Protein AF-A0A5N5W442-F1 (afdb_monomer_lite)

Organism: Streptomyces mobaraensis (NCBI:txid35621)

InterPro domains:
  IPR057362 WDGH domain [PF25311] (56-112)

Sequence (135 aa):
MSDRIRLDDLNDDALDKLYARLEVAEAERDTVYRERAHLVAHLAALHPAHIGYTDPNAPDWAVVILETPAGQLSWHIAERDMGLFEHVEPTNRICRTWDGHTTDEKYARLRALTASSHLESDHRCENEGADSVSR

Secondary structure (DSSP, 8-state):
------GGG--HHHHHHHHHHHHHHHHHHHHHHHHHHHHHHHHHHHS-EEEE---TT-TTSEEEEEEETTEEEEEEE-GGGGGGGTTSEEP-TTSPP-----HHHHHHHHHHHHHHHHHHHHHHHHHTTSSSS--

Structure (mmCIF, N/CA/C/O backbone):
data_AF-A0A5N5W442-F1
#
_entry.id   AF-A0A5N5W442-F1
#
loop_
_atom_site.group_PDB
_atom_site.id
_atom_site.type_symbol
_atom_site.label_atom_id
_atom_site.label_alt_id
_atom_site.label_comp_id
_atom_site.label_asym_id
_atom_site.label_entity_id
_atom_site.label_seq_id
_atom_site.pdbx_PDB_ins_code
_atom_site.Cartn_x
_atom_site.Cartn_y
_atom_site.Cartn_z
_atom_site.occupancy
_atom_site.B_iso_or_equiv
_atom_site.auth_seq_id
_atom_site.auth_comp_id
_atom_site.auth_asym_id
_atom_site.auth_atom_id
_atom_site.pdbx_PDB_model_num
ATOM 1 N N . MET A 1 1 ? 26.137 -13.501 -9.930 1.00 40.22 1 MET A N 1
ATOM 2 C CA . MET A 1 1 ? 27.067 -12.359 -10.062 1.00 40.22 1 MET A CA 1
ATOM 3 C C . MET A 1 1 ? 26.540 -11.494 -11.188 1.00 40.22 1 MET A C 1
ATOM 5 O O . MET A 1 1 ? 26.382 -12.017 -12.280 1.00 40.22 1 MET A O 1
ATOM 9 N N . SER A 1 2 ? 26.152 -10.249 -10.904 1.00 59.88 2 SER A N 1
ATOM 10 C CA . SER A 1 2 ? 25.679 -9.331 -11.947 1.00 59.88 2 SER A CA 1
ATOM 11 C C . SER A 1 2 ? 26.883 -8.871 -12.761 1.00 59.88 2 SER A C 1
ATOM 13 O O . SER A 1 2 ? 27.835 -8.346 -12.181 1.00 59.88 2 SER A O 1
ATOM 15 N N . ASP A 1 3 ? 26.865 -9.128 -14.065 1.00 71.88 3 ASP A N 1
ATOM 16 C CA . ASP A 1 3 ? 27.954 -8.760 -14.964 1.00 71.88 3 ASP A CA 1
ATOM 17 C C . ASP A 1 3 ? 27.940 -7.236 -15.137 1.00 71.88 3 ASP A C 1
ATOM 19 O O . ASP A 1 3 ? 27.012 -6.663 -15.713 1.00 71.88 3 ASP A O 1
ATOM 23 N N . ARG A 1 4 ? 28.906 -6.550 -14.518 1.00 78.44 4 ARG A N 1
ATOM 24 C CA . ARG A 1 4 ? 28.994 -5.086 -14.565 1.00 78.44 4 ARG A CA 1
ATOM 25 C C . ARG A 1 4 ? 29.557 -4.669 -15.916 1.00 78.44 4 ARG A C 1
ATOM 27 O O . ARG A 1 4 ? 30.741 -4.863 -16.171 1.00 78.44 4 ARG A O 1
ATOM 34 N N . ILE A 1 5 ? 28.730 -4.018 -16.725 1.00 77.00 5 ILE A N 1
ATOM 35 C CA . ILE A 1 5 ? 29.174 -3.331 -17.941 1.00 77.00 5 ILE A CA 1
ATOM 36 C C . ILE A 1 5 ? 29.997 -2.100 -17.527 1.00 77.00 5 ILE A C 1
ATOM 38 O O . ILE A 1 5 ? 29.604 -1.361 -16.616 1.00 77.00 5 ILE A O 1
ATOM 42 N N . ARG A 1 6 ? 31.167 -1.894 -18.147 1.00 81.69 6 ARG A N 1
ATOM 43 C CA . ARG A 1 6 ? 31.911 -0.635 -18.003 1.00 81.69 6 ARG A CA 1
ATOM 44 C C . ARG A 1 6 ? 31.252 0.438 -18.858 1.00 81.69 6 ARG A C 1
ATOM 46 O O . ARG A 1 6 ? 30.761 0.147 -19.939 1.00 81.69 6 ARG A O 1
ATOM 53 N N . LEU A 1 7 ? 31.284 1.682 -18.382 1.00 73.00 7 LEU A N 1
ATOM 54 C CA . LEU A 1 7 ? 30.685 2.819 -19.085 1.00 73.00 7 LEU A CA 1
ATOM 55 C C . LEU A 1 7 ? 31.246 2.987 -20.509 1.00 73.00 7 LEU A C 1
ATOM 57 O O . LEU A 1 7 ? 30.509 3.360 -21.409 1.00 73.00 7 LEU A O 1
ATOM 61 N N . ASP A 1 8 ? 32.517 2.642 -20.714 1.00 79.69 8 ASP A N 1
ATOM 62 C CA . ASP A 1 8 ? 33.189 2.736 -22.015 1.00 79.69 8 ASP A CA 1
ATOM 63 C C . ASP A 1 8 ? 32.720 1.666 -23.026 1.00 79.69 8 ASP A C 1
ATOM 65 O O . ASP A 1 8 ? 32.918 1.832 -24.226 1.00 79.69 8 ASP A O 1
ATOM 69 N N . ASP A 1 9 ? 32.067 0.594 -22.557 1.00 77.38 9 ASP A N 1
ATOM 70 C CA . ASP A 1 9 ? 31.547 -0.514 -23.376 1.00 77.38 9 ASP A CA 1
ATOM 71 C C . ASP A 1 9 ? 30.025 -0.398 -23.629 1.00 77.38 9 ASP A C 1
ATOM 73 O O . ASP A 1 9 ? 29.410 -1.289 -24.223 1.00 77.38 9 ASP A O 1
ATOM 77 N N . LEU A 1 10 ? 29.396 0.688 -23.162 1.00 83.31 10 LEU A N 1
ATOM 78 C CA . LEU A 1 10 ? 27.971 0.977 -23.343 1.00 83.31 10 LEU A CA 1
ATOM 79 C C . LEU A 1 10 ? 27.729 1.482 -24.774 1.00 83.31 10 LEU A C 1
ATOM 81 O O . LEU A 1 10 ? 27.813 2.672 -25.063 1.00 83.31 10 LEU A O 1
ATOM 85 N N . ASN A 1 11 ? 27.463 0.547 -25.681 1.00 87.56 11 ASN A N 1
ATOM 86 C CA . ASN A 1 11 ? 26.985 0.835 -27.032 1.00 87.56 11 ASN A CA 1
ATOM 87 C C . ASN A 1 11 ? 25.451 0.751 -27.109 1.00 87.56 11 ASN A C 1
ATOM 89 O O . ASN A 1 11 ? 24.800 0.339 -26.148 1.00 87.56 11 ASN A O 1
ATOM 93 N N . ASP A 1 12 ? 24.888 1.112 -28.262 1.00 88.75 12 ASP A N 1
ATOM 94 C CA . ASP A 1 12 ? 23.436 1.151 -28.476 1.00 88.75 12 ASP A CA 1
ATOM 95 C C . ASP A 1 12 ? 22.760 -0.206 -28.196 1.00 88.75 12 ASP A C 1
ATOM 97 O O . ASP A 1 12 ? 21.767 -0.259 -27.480 1.00 88.75 12 ASP A O 1
ATOM 101 N N . ASP A 1 13 ? 23.346 -1.325 -28.639 1.00 90.81 13 ASP A N 1
ATOM 102 C CA . ASP A 1 13 ? 22.809 -2.674 -28.378 1.00 90.81 13 ASP A CA 1
ATOM 103 C C . ASP A 1 13 ? 22.850 -3.045 -26.882 1.00 90.81 13 ASP A C 1
ATOM 105 O O . ASP A 1 13 ? 21.926 -3.668 -26.350 1.00 90.81 13 ASP A O 1
ATOM 109 N N . ALA A 1 14 ? 23.906 -2.651 -26.167 1.00 88.62 14 ALA A N 1
ATOM 110 C CA . ALA A 1 14 ? 23.999 -2.837 -24.723 1.00 88.62 14 ALA A CA 1
ATOM 111 C C . ALA A 1 14 ? 22.978 -1.964 -23.978 1.00 88.62 14 ALA A C 1
ATOM 113 O O . ALA A 1 14 ? 22.384 -2.422 -22.998 1.00 88.62 14 ALA A O 1
ATOM 114 N N . LEU A 1 15 ? 22.755 -0.736 -24.448 1.00 89.56 15 LEU A N 1
ATOM 115 C CA . LEU A 1 15 ? 21.776 0.190 -23.891 1.00 89.56 15 LEU A CA 1
ATOM 116 C C . LEU A 1 15 ? 20.344 -0.327 -24.093 1.00 89.56 15 LEU A C 1
ATOM 118 O O . LEU A 1 15 ? 19.589 -0.392 -23.123 1.00 89.56 15 LEU A O 1
ATOM 122 N N . ASP A 1 16 ? 20.009 -0.799 -25.293 1.00 92.50 16 ASP A N 1
ATOM 123 C CA . ASP A 1 16 ? 18.711 -1.410 -25.607 1.00 92.50 16 ASP A CA 1
ATOM 124 C C . AS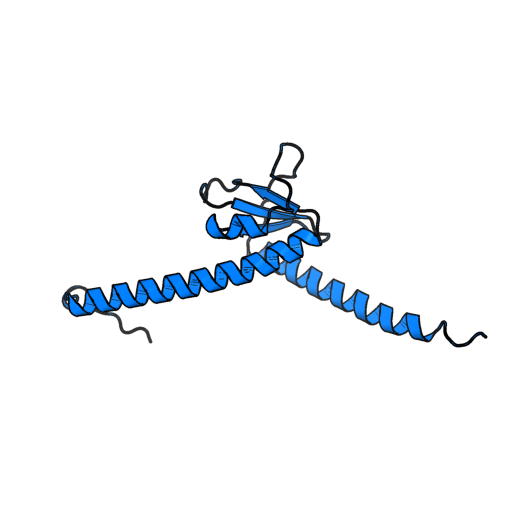P A 1 16 ? 18.432 -2.626 -24.716 1.00 92.50 16 ASP A C 1
ATOM 126 O O . ASP A 1 16 ? 17.346 -2.772 -24.149 1.00 92.50 16 ASP A O 1
ATOM 130 N N . LYS A 1 17 ? 19.438 -3.485 -24.509 1.00 90.62 17 LYS A N 1
ATOM 131 C CA . LYS A 1 17 ? 19.322 -4.636 -23.598 1.00 90.62 17 LYS A CA 1
ATOM 132 C C . LYS A 1 17 ? 19.103 -4.215 -22.149 1.00 90.62 17 LYS A C 1
ATOM 134 O O . LYS A 1 17 ? 18.386 -4.907 -21.425 1.00 90.62 17 LYS A O 1
ATOM 139 N N . LEU A 1 18 ? 19.728 -3.129 -21.696 1.00 92.06 18 LEU A N 1
ATOM 140 C CA . LEU A 1 18 ? 19.519 -2.609 -20.343 1.00 92.06 18 LEU A CA 1
ATOM 141 C C . LEU A 1 18 ? 18.119 -2.018 -20.185 1.00 92.06 18 LEU A C 1
ATOM 143 O O . LEU A 1 18 ? 17.473 -2.315 -19.180 1.00 92.06 18 LEU A O 1
ATOM 147 N N . TYR A 1 19 ? 17.633 -1.264 -21.172 1.00 93.19 19 TYR A N 1
ATOM 148 C CA . TYR A 1 19 ? 16.267 -0.742 -21.172 1.00 93.19 19 TYR A CA 1
ATOM 149 C C . TYR A 1 19 ? 15.234 -1.866 -21.162 1.00 93.19 19 TYR A C 1
ATOM 151 O O . TYR A 1 19 ? 14.389 -1.891 -20.273 1.00 93.19 19 TYR A O 1
ATOM 159 N N . ALA A 1 20 ? 15.367 -2.862 -22.039 1.00 94.25 20 ALA A N 1
ATOM 160 C CA . ALA A 1 20 ? 14.461 -4.009 -22.053 1.00 94.25 20 ALA A CA 1
ATOM 161 C C . ALA A 1 20 ? 14.457 -4.763 -20.708 1.00 94.25 20 ALA A C 1
ATOM 163 O O . ALA A 1 20 ? 13.412 -5.180 -20.213 1.00 94.25 20 ALA A O 1
ATOM 164 N N . ARG A 1 21 ? 15.625 -4.922 -20.070 1.00 95.06 21 ARG A N 1
ATOM 165 C CA . ARG A 1 21 ? 15.716 -5.541 -18.736 1.00 95.06 21 ARG A CA 1
ATOM 166 C C . ARG A 1 21 ? 15.083 -4.685 -17.643 1.00 95.06 21 ARG A C 1
ATOM 168 O O . ARG A 1 21 ? 14.526 -5.252 -16.707 1.00 95.06 21 ARG A O 1
ATOM 175 N N . LEU A 1 22 ? 15.198 -3.363 -17.737 1.00 95.50 22 LEU A N 1
ATOM 176 C CA . LEU A 1 22 ? 14.561 -2.438 -16.807 1.00 95.50 22 LEU A CA 1
ATOM 177 C C . LEU A 1 22 ? 13.039 -2.517 -16.934 1.00 95.50 22 LEU A C 1
ATOM 179 O O . LEU A 1 22 ? 12.379 -2.709 -15.921 1.00 95.50 22 LEU A O 1
ATOM 183 N N . GLU A 1 23 ? 12.505 -2.474 -18.155 1.00 96.06 23 GLU A N 1
ATOM 184 C CA . GLU A 1 23 ? 11.066 -2.597 -18.417 1.00 96.06 23 GLU A CA 1
ATOM 185 C C . GLU A 1 23 ? 10.496 -3.906 -17.854 1.00 96.06 23 GLU A C 1
ATOM 187 O O . GLU A 1 23 ? 9.474 -3.902 -17.167 1.00 96.06 23 GLU A O 1
ATOM 192 N N . VAL A 1 24 ? 11.189 -5.029 -18.080 1.00 96.19 24 VAL A N 1
ATOM 193 C CA . VAL A 1 24 ? 10.796 -6.328 -17.512 1.00 96.19 24 VAL A CA 1
ATOM 194 C C . VAL A 1 24 ? 10.823 -6.289 -15.983 1.00 96.19 24 VAL A C 1
ATOM 196 O O . VAL A 1 24 ? 9.853 -6.696 -15.347 1.00 96.19 24 VAL A O 1
ATOM 199 N N . ALA A 1 25 ? 11.894 -5.765 -15.381 1.00 95.19 25 ALA A N 1
ATOM 200 C CA . ALA A 1 25 ? 12.013 -5.687 -13.926 1.00 95.19 25 ALA A CA 1
ATOM 201 C C . ALA A 1 25 ? 10.949 -4.768 -13.297 1.00 95.19 25 ALA A C 1
ATOM 203 O O . ALA A 1 25 ? 10.428 -5.068 -12.221 1.00 95.19 25 ALA A O 1
ATOM 204 N N . GLU A 1 26 ? 10.600 -3.662 -13.955 1.00 95.25 26 GLU A N 1
ATOM 205 C CA . GLU A 1 26 ? 9.531 -2.761 -13.522 1.00 95.25 26 GLU A CA 1
ATOM 206 C C . GLU A 1 26 ? 8.160 -3.431 -13.613 1.00 95.25 26 GLU A C 1
ATOM 208 O O . GLU A 1 26 ? 7.383 -3.337 -12.661 1.00 95.25 26 GLU A O 1
ATOM 213 N N . ALA A 1 27 ? 7.885 -4.168 -14.692 1.00 94.50 27 ALA A N 1
ATOM 214 C CA . ALA A 1 27 ? 6.641 -4.918 -14.857 1.00 94.50 27 ALA A CA 1
ATOM 215 C C . ALA A 1 27 ? 6.492 -6.051 -13.822 1.00 94.50 27 ALA A C 1
ATOM 217 O O . ALA A 1 27 ? 5.418 -6.231 -13.237 1.00 94.50 27 ALA A O 1
ATOM 218 N N . GLU A 1 28 ? 7.569 -6.794 -13.549 1.00 96.44 28 GLU A N 1
ATOM 219 C CA . GLU A 1 28 ? 7.600 -7.823 -12.501 1.00 96.44 28 GLU A CA 1
ATOM 220 C C . GLU A 1 28 ? 7.353 -7.206 -11.121 1.00 96.44 28 GLU A C 1
ATOM 222 O O . GLU A 1 28 ? 6.496 -7.671 -10.363 1.00 96.44 28 GLU A O 1
ATOM 227 N N . ARG A 1 29 ? 8.049 -6.106 -10.811 1.00 96.06 29 ARG A N 1
ATOM 228 C CA . ARG A 1 29 ? 7.859 -5.358 -9.566 1.00 96.06 29 ARG A CA 1
ATOM 229 C C . ARG A 1 29 ? 6.409 -4.893 -9.435 1.00 96.06 29 ARG A C 1
ATOM 231 O O . ARG A 1 29 ? 5.799 -5.089 -8.386 1.00 96.06 29 ARG A O 1
ATOM 238 N N . ASP A 1 30 ? 5.845 -4.299 -10.480 1.00 95.50 30 ASP A N 1
ATOM 239 C CA . ASP A 1 30 ? 4.481 -3.774 -10.472 1.00 95.50 30 ASP A CA 1
ATOM 240 C C . ASP A 1 30 ? 3.429 -4.868 -10.270 1.00 95.50 30 ASP A C 1
ATOM 242 O O . ASP A 1 30 ? 2.463 -4.650 -9.532 1.00 95.50 30 ASP A O 1
ATOM 246 N N . THR A 1 31 ? 3.669 -6.057 -10.827 1.00 96.81 31 THR A N 1
ATOM 247 C CA . THR A 1 31 ? 2.853 -7.254 -10.583 1.00 96.81 31 THR A CA 1
ATOM 248 C C . THR A 1 31 ? 2.874 -7.642 -9.102 1.00 96.81 31 THR A C 1
ATOM 250 O O . THR A 1 31 ? 1.814 -7.803 -8.498 1.00 96.81 31 THR A O 1
ATOM 253 N N . VAL A 1 32 ? 4.055 -7.684 -8.474 1.00 97.50 32 VAL A N 1
ATOM 254 C CA . VAL A 1 32 ? 4.194 -7.990 -7.037 1.00 97.50 32 VAL A CA 1
ATOM 255 C C . VAL A 1 32 ? 3.506 -6.936 -6.159 1.00 97.50 32 VAL A C 1
ATOM 257 O O . VAL A 1 32 ? 2.837 -7.278 -5.179 1.00 97.50 32 VAL A O 1
ATOM 260 N N . TYR A 1 33 ? 3.629 -5.646 -6.496 1.00 96.88 33 TYR A N 1
ATOM 261 C CA . TYR A 1 33 ? 2.923 -4.579 -5.773 1.00 96.88 33 TYR A CA 1
ATOM 262 C C . TYR A 1 33 ? 1.404 -4.741 -5.861 1.00 96.88 33 TYR A C 1
ATOM 264 O O . TYR A 1 33 ? 0.725 -4.552 -4.849 1.00 96.88 33 TYR A O 1
ATOM 272 N N . ARG A 1 34 ? 0.884 -5.137 -7.027 1.00 97.88 34 ARG A N 1
ATOM 273 C CA . ARG A 1 34 ? -0.547 -5.373 -7.229 1.00 97.88 34 ARG A CA 1
ATOM 274 C C . ARG A 1 34 ? -1.053 -6.587 -6.450 1.00 97.88 34 ARG A C 1
ATOM 276 O O . ARG A 1 34 ? -2.083 -6.491 -5.784 1.00 97.88 34 ARG A O 1
ATOM 283 N N . GLU A 1 35 ? -0.332 -7.707 -6.465 1.00 98.44 35 GLU A N 1
ATOM 284 C CA . GLU A 1 35 ? -0.683 -8.883 -5.650 1.00 98.44 35 GLU A CA 1
ATOM 285 C C . GLU A 1 35 ? -0.723 -8.537 -4.155 1.00 98.44 35 GLU A C 1
ATOM 287 O O . GLU A 1 35 ? -1.684 -8.864 -3.452 1.00 98.44 35 GLU A O 1
ATOM 292 N N . ARG A 1 36 ? 0.277 -7.786 -3.675 1.00 98.19 36 ARG A N 1
ATOM 293 C CA . ARG A 1 36 ? 0.287 -7.263 -2.304 1.00 98.19 36 ARG A CA 1
ATOM 294 C C . ARG A 1 36 ? -0.915 -6.358 -2.039 1.00 98.19 36 ARG A C 1
ATOM 296 O O . ARG A 1 36 ? -1.513 -6.465 -0.971 1.00 98.19 36 ARG A O 1
ATOM 303 N N . ALA A 1 37 ? -1.265 -5.473 -2.972 1.00 98.50 37 ALA A N 1
ATOM 304 C CA . ALA A 1 37 ? -2.390 -4.556 -2.817 1.00 98.50 37 ALA A CA 1
ATOM 305 C C . ALA A 1 37 ? -3.717 -5.308 -2.631 1.00 98.50 37 ALA A C 1
ATOM 307 O O . ALA A 1 37 ? -4.483 -4.945 -1.743 1.00 98.50 37 ALA A O 1
ATOM 308 N N . HIS A 1 38 ? -3.947 -6.406 -3.358 1.00 98.69 38 HIS A N 1
ATOM 309 C CA . HIS A 1 38 ? -5.120 -7.264 -3.149 1.00 98.69 38 HIS A CA 1
ATOM 310 C C . HIS A 1 38 ? -5.184 -7.857 -1.733 1.00 98.69 38 HIS A C 1
ATOM 312 O O . HIS A 1 38 ? -6.240 -7.831 -1.099 1.00 98.69 38 HIS A O 1
ATOM 318 N N . LEU A 1 39 ? -4.060 -8.360 -1.210 1.00 98.31 39 LEU A N 1
ATOM 319 C CA . LEU A 1 39 ? -4.009 -8.895 0.155 1.00 98.31 39 LEU A CA 1
ATOM 320 C C . LEU A 1 39 ? -4.265 -7.804 1.199 1.00 98.31 39 LEU A C 1
ATOM 322 O O . LEU A 1 39 ? -5.020 -8.013 2.146 1.00 98.31 39 LEU A O 1
ATOM 326 N N . VAL A 1 40 ? -3.669 -6.625 1.016 1.00 98.44 40 VAL A N 1
ATOM 327 C CA . VAL A 1 40 ? -3.867 -5.490 1.926 1.00 98.44 40 VAL A CA 1
ATOM 328 C C . VAL A 1 40 ? -5.307 -4.974 1.863 1.00 98.44 40 VAL A C 1
ATOM 330 O O . VAL A 1 40 ? -5.875 -4.675 2.908 1.00 98.44 40 VAL A O 1
ATOM 333 N N . ALA A 1 41 ? -5.933 -4.937 0.684 1.00 98.62 41 ALA A N 1
ATOM 334 C CA . ALA A 1 41 ? -7.344 -4.585 0.528 1.00 98.62 41 ALA A CA 1
ATOM 335 C C . ALA A 1 41 ? -8.264 -5.556 1.285 1.00 98.62 41 ALA A C 1
ATOM 337 O O . ALA A 1 41 ? -9.202 -5.124 1.958 1.00 98.62 41 ALA A O 1
ATOM 338 N N . HIS A 1 42 ? -7.958 -6.857 1.244 1.00 98.38 42 HIS A N 1
ATOM 339 C CA . HIS A 1 42 ? -8.674 -7.851 2.040 1.00 98.38 42 HIS A CA 1
ATOM 340 C C . HIS A 1 42 ? -8.483 -7.625 3.547 1.00 98.38 42 HIS A C 1
ATOM 342 O O . HIS A 1 42 ? -9.464 -7.600 4.283 1.00 98.38 42 HIS A O 1
ATOM 348 N N . LEU A 1 43 ? -7.252 -7.381 4.012 1.00 97.00 43 LEU A N 1
ATOM 349 C CA . LEU A 1 43 ? -6.996 -7.048 5.420 1.00 97.00 43 LEU A CA 1
ATOM 350 C C . LEU A 1 43 ? -7.724 -5.764 5.854 1.00 97.00 43 LEU A C 1
ATOM 352 O O . LEU A 1 43 ? -8.238 -5.702 6.968 1.00 97.00 43 LEU A O 1
ATOM 356 N N . ALA A 1 44 ? -7.827 -4.773 4.968 1.00 97.44 44 ALA A N 1
ATOM 357 C CA . ALA A 1 44 ? -8.583 -3.543 5.201 1.00 97.44 44 ALA A CA 1
ATOM 358 C C . ALA A 1 44 ? -10.098 -3.760 5.298 1.00 97.44 44 ALA A C 1
ATOM 360 O O . ALA A 1 44 ? -10.792 -2.928 5.867 1.00 97.44 44 ALA A O 1
ATOM 361 N N . ALA A 1 45 ? -10.618 -4.875 4.782 1.00 97.12 45 ALA A N 1
ATOM 362 C CA . ALA A 1 45 ? -12.007 -5.268 5.007 1.00 97.12 45 ALA A CA 1
ATOM 363 C C . ALA A 1 45 ? -12.219 -5.952 6.374 1.00 97.12 45 ALA A C 1
ATOM 365 O O . ALA A 1 45 ? -13.348 -6.014 6.855 1.00 97.12 45 ALA A O 1
ATOM 366 N N . LEU A 1 46 ? -11.156 -6.475 6.999 1.00 95.75 46 LEU A N 1
ATOM 367 C CA . LEU A 1 46 ? -11.216 -7.195 8.280 1.00 95.75 46 LEU A CA 1
ATOM 368 C C . LEU A 1 46 ? -10.924 -6.305 9.495 1.00 95.75 46 LEU A C 1
ATOM 370 O O . LEU A 1 46 ? -11.313 -6.638 10.614 1.00 95.75 46 LEU A O 1
ATOM 374 N N . HIS A 1 47 ? -10.233 -5.188 9.287 1.00 94.50 47 HIS A N 1
ATOM 375 C CA . HIS A 1 47 ? -9.823 -4.262 10.337 1.00 94.50 47 HIS A CA 1
ATOM 376 C C . HIS A 1 47 ? -10.331 -2.851 10.044 1.00 94.50 47 HIS A C 1
ATOM 378 O O . HIS A 1 47 ? -10.448 -2.488 8.875 1.00 94.50 47 HIS A O 1
ATOM 384 N N . PRO A 1 48 ? -10.576 -2.015 11.072 1.00 94.94 48 PRO A N 1
ATOM 385 C CA . PRO A 1 48 ? -10.786 -0.593 10.849 1.00 94.94 48 PRO A CA 1
ATOM 386 C C . PRO A 1 48 ? -9.602 -0.021 10.066 1.00 94.94 48 PRO A C 1
ATOM 388 O O . PRO A 1 48 ? -8.447 -0.173 10.468 1.00 94.94 48 PRO A O 1
ATOM 391 N N . ALA A 1 49 ? -9.896 0.607 8.935 1.00 95.56 49 ALA A N 1
ATOM 392 C CA . ALA A 1 49 ? -8.892 1.061 7.993 1.00 95.56 49 ALA A CA 1
ATOM 393 C C . ALA A 1 49 ? -9.242 2.444 7.456 1.00 95.56 49 ALA A C 1
ATOM 395 O O . ALA A 1 49 ? -10.415 2.809 7.368 1.00 95.56 49 ALA A O 1
ATOM 396 N N . HIS A 1 50 ? -8.215 3.199 7.085 1.00 96.06 50 HIS A N 1
ATOM 397 C CA . HIS A 1 50 ? -8.370 4.443 6.345 1.00 96.06 50 HIS A CA 1
ATOM 398 C C . HIS A 1 50 ? -7.251 4.608 5.317 1.00 96.06 50 HIS A C 1
ATOM 400 O O . HIS A 1 50 ? -6.175 4.026 5.471 1.00 96.06 50 HIS A O 1
ATOM 406 N N . ILE A 1 51 ? -7.505 5.382 4.262 1.00 96.62 51 ILE A N 1
ATOM 407 C CA . ILE A 1 51 ? -6.552 5.592 3.166 1.00 96.62 51 ILE A CA 1
ATOM 408 C C . ILE A 1 51 ? -6.444 7.066 2.767 1.00 96.62 51 ILE A C 1
ATOM 410 O O . ILE A 1 51 ? -7.443 7.778 2.658 1.00 96.62 51 ILE A O 1
ATOM 414 N N . GLY A 1 52 ? -5.223 7.543 2.522 1.00 94.62 52 GLY A N 1
ATOM 415 C CA . GLY A 1 52 ? -4.999 8.897 2.018 1.00 94.62 52 GLY A CA 1
ATOM 416 C C . GLY A 1 52 ? -3.530 9.233 1.781 1.00 94.62 52 GLY A C 1
ATOM 417 O O . GLY A 1 52 ? -2.635 8.492 2.173 1.00 94.62 52 GLY A O 1
ATOM 418 N N . TYR A 1 53 ? -3.273 10.374 1.149 1.00 93.56 53 TYR A N 1
ATOM 419 C CA . TYR A 1 53 ? -1.924 10.872 0.859 1.00 93.56 53 TYR A CA 1
ATOM 420 C C . TYR A 1 53 ? -1.336 11.570 2.093 1.00 93.56 53 TYR A C 1
ATOM 422 O O . TYR A 1 53 ? -1.398 12.792 2.228 1.00 93.56 53 TYR A O 1
ATOM 430 N N . THR A 1 54 ? -0.844 10.779 3.049 1.00 91.25 54 THR A N 1
ATOM 431 C CA . THR A 1 54 ? -0.403 11.277 4.366 1.00 91.25 54 THR A CA 1
ATOM 432 C C . THR A 1 54 ? 1.111 11.288 4.565 1.00 91.25 54 THR A C 1
ATOM 434 O O . THR A 1 54 ? 1.572 11.828 5.568 1.00 91.25 54 THR A O 1
ATOM 437 N N . ASP A 1 55 ? 1.887 10.684 3.661 1.00 91.75 55 ASP A N 1
ATOM 438 C CA . ASP A 1 55 ? 3.350 10.657 3.750 1.00 91.75 55 ASP A CA 1
ATOM 439 C C . ASP A 1 55 ? 3.965 11.847 2.989 1.00 91.75 55 ASP A C 1
ATOM 441 O O . ASP A 1 55 ? 3.933 11.865 1.756 1.00 91.75 55 ASP A O 1
ATOM 445 N N . PRO A 1 56 ? 4.560 12.838 3.680 1.00 90.38 56 PRO A N 1
ATOM 446 C CA . PRO A 1 56 ? 5.159 13.997 3.022 1.00 90.38 56 PRO A CA 1
ATOM 447 C C . PRO A 1 56 ? 6.392 13.645 2.176 1.00 90.38 56 PRO A C 1
ATOM 449 O O . PRO A 1 56 ? 6.769 14.434 1.312 1.00 90.38 56 PRO A O 1
ATOM 452 N N . ASN A 1 57 ? 7.022 12.486 2.402 1.00 92.50 57 ASN A N 1
ATOM 453 C CA . ASN A 1 57 ? 8.165 12.025 1.608 1.00 92.50 57 ASN A CA 1
ATOM 454 C C . ASN A 1 57 ? 7.737 11.244 0.356 1.00 92.50 57 ASN A C 1
ATOM 456 O O . ASN A 1 57 ? 8.570 10.980 -0.510 1.00 92.50 57 ASN A O 1
ATOM 460 N N . ALA A 1 58 ? 6.458 10.875 0.257 1.00 91.56 58 ALA A N 1
ATOM 461 C CA . ALA A 1 58 ? 5.882 10.158 -0.873 1.00 91.56 58 ALA A CA 1
ATOM 462 C C . ALA A 1 58 ? 4.490 10.732 -1.214 1.00 91.56 58 ALA 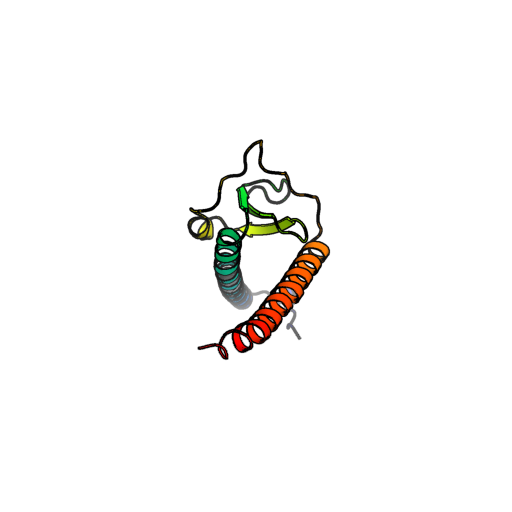A C 1
ATOM 464 O O . ALA A 1 58 ? 3.490 10.022 -1.109 1.00 91.56 58 ALA A O 1
ATOM 465 N N . PRO A 1 59 ? 4.409 12.015 -1.620 1.00 90.25 59 PRO A N 1
ATOM 466 C CA . PRO A 1 59 ? 3.138 12.726 -1.783 1.00 90.25 59 PRO A CA 1
ATOM 467 C C . PRO A 1 59 ? 2.235 12.138 -2.873 1.00 90.25 59 PRO A C 1
ATOM 469 O O . PRO A 1 59 ? 1.024 12.316 -2.805 1.00 90.25 59 PRO A O 1
ATOM 472 N N . ASP A 1 60 ? 2.808 11.416 -3.838 1.00 91.94 60 ASP A N 1
ATOM 473 C CA . ASP A 1 60 ? 2.077 10.774 -4.939 1.00 91.94 60 ASP A CA 1
ATOM 474 C C . ASP A 1 60 ? 1.598 9.354 -4.595 1.00 91.94 60 ASP A C 1
ATOM 476 O O . ASP A 1 60 ? 0.969 8.682 -5.413 1.00 91.94 60 ASP A O 1
ATOM 480 N N . TRP A 1 61 ? 1.889 8.872 -3.384 1.00 94.06 61 TRP A N 1
ATOM 481 C CA . TRP A 1 61 ? 1.502 7.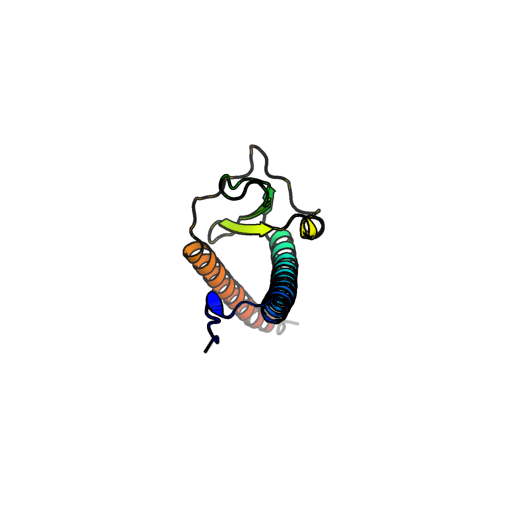543 -2.930 1.00 94.06 61 TRP A CA 1
ATOM 482 C C . TRP A 1 61 ? 0.474 7.637 -1.811 1.00 94.06 61 TRP A C 1
ATOM 484 O O . TRP A 1 61 ? 0.735 8.181 -0.736 1.00 94.06 61 TRP A O 1
ATOM 494 N N . ALA A 1 62 ? -0.696 7.044 -2.041 1.00 96.00 62 ALA A N 1
ATOM 495 C CA . ALA A 1 62 ? -1.676 6.878 -0.984 1.00 96.00 62 ALA A CA 1
ATOM 496 C C . ALA A 1 62 ? -1.141 5.883 0.052 1.00 96.00 62 ALA A C 1
ATOM 498 O O . ALA A 1 62 ? -0.499 4.891 -0.293 1.00 96.00 62 ALA A O 1
ATOM 499 N N . VAL A 1 63 ? -1.422 6.124 1.326 1.00 96.69 63 VAL A N 1
ATOM 500 C CA . VAL A 1 63 ? -1.073 5.232 2.428 1.00 96.69 63 VAL A CA 1
ATOM 501 C C . VAL A 1 63 ? -2.360 4.674 3.002 1.00 96.69 63 VAL A C 1
ATOM 503 O O . VAL A 1 63 ? -3.211 5.434 3.464 1.00 96.69 63 VAL A O 1
ATOM 506 N N . VAL A 1 64 ? -2.498 3.350 2.983 1.00 97.25 64 VAL A N 1
ATOM 507 C CA . VAL A 1 64 ? -3.540 2.661 3.749 1.00 97.25 64 VAL A CA 1
ATOM 508 C C . VAL A 1 64 ? -2.998 2.341 5.134 1.00 97.25 64 VAL A C 1
ATOM 510 O O . VAL A 1 64 ? -1.881 1.830 5.258 1.00 97.25 64 VAL A O 1
ATOM 513 N N . ILE A 1 65 ? -3.776 2.651 6.167 1.00 97.12 65 ILE A N 1
ATOM 514 C CA . ILE A 1 65 ? -3.464 2.384 7.571 1.00 97.12 65 ILE A CA 1
ATOM 515 C C . ILE A 1 65 ? -4.555 1.480 8.138 1.00 97.12 65 ILE A C 1
ATOM 517 O O . ILE A 1 65 ? -5.737 1.815 8.085 1.00 97.12 65 ILE A O 1
ATOM 521 N N . LEU A 1 66 ? -4.142 0.340 8.690 1.00 96.19 66 LEU A N 1
ATOM 522 C CA . LEU A 1 66 ? -4.981 -0.590 9.440 1.00 96.19 66 LEU A CA 1
ATOM 523 C C . LEU A 1 66 ? -4.784 -0.361 10.935 1.00 96.19 66 LEU A C 1
ATOM 525 O O . LEU A 1 66 ? -3.646 -0.337 11.409 1.00 96.19 66 LEU A O 1
ATOM 529 N N . GLU A 1 67 ? -5.878 -0.279 11.681 1.00 94.94 67 GLU A N 1
ATOM 530 C CA . GLU A 1 67 ? -5.870 -0.263 13.141 1.00 94.94 67 GLU A CA 1
ATOM 531 C C . GLU A 1 67 ? -6.051 -1.693 13.664 1.00 94.94 67 GLU A C 1
ATOM 533 O O . GLU A 1 67 ? -7.086 -2.330 13.452 1.00 94.94 67 GLU A O 1
ATOM 538 N N . THR A 1 68 ? -5.039 -2.215 14.356 1.00 94.69 68 THR A N 1
ATOM 539 C CA . THR A 1 68 ? -5.055 -3.581 14.899 1.00 94.69 68 THR A CA 1
ATOM 540 C C . THR A 1 68 ? -4.771 -3.579 16.403 1.00 94.69 68 THR A C 1
ATOM 542 O O . THR A 1 68 ? -4.187 -2.619 16.913 1.00 94.69 68 THR A O 1
ATOM 545 N N . PRO A 1 69 ? -5.087 -4.666 17.134 1.00 93.56 69 PRO A N 1
ATOM 546 C CA . PRO A 1 69 ? -4.696 -4.798 18.540 1.00 93.56 69 PRO A CA 1
ATOM 547 C C . PRO A 1 69 ? -3.179 -4.723 18.784 1.00 93.56 69 PRO A C 1
ATOM 549 O O . PRO A 1 69 ? -2.755 -4.377 19.882 1.00 93.56 69 PRO A O 1
ATOM 552 N N . ALA A 1 70 ? -2.356 -5.023 17.772 1.00 94.75 70 ALA A N 1
ATOM 553 C CA . ALA A 1 70 ? -0.899 -4.918 17.847 1.00 94.75 70 ALA A CA 1
ATOM 554 C C . ALA A 1 70 ? -0.368 -3.511 17.495 1.00 94.75 70 ALA A C 1
ATOM 556 O O . ALA A 1 70 ? 0.843 -3.296 17.510 1.00 94.75 70 ALA A O 1
ATOM 557 N N . GLY A 1 71 ? -1.247 -2.556 17.175 1.00 94.88 71 GLY A N 1
ATOM 558 C CA . GLY A 1 71 ? -0.905 -1.212 16.700 1.00 94.88 71 GLY A CA 1
ATOM 559 C C . GLY A 1 71 ? -1.184 -1.018 15.208 1.00 94.88 71 GLY A C 1
ATOM 560 O O . GLY A 1 71 ? -1.767 -1.887 14.552 1.00 94.88 71 GLY A O 1
ATOM 561 N N . GLN A 1 72 ? -0.770 0.128 14.662 1.00 96.44 72 GLN A N 1
ATOM 562 C CA . GLN A 1 72 ? -1.000 0.431 13.250 1.00 96.44 72 GLN A CA 1
ATOM 563 C C . GLN A 1 72 ? -0.124 -0.423 12.330 1.00 96.44 72 GLN A C 1
ATOM 565 O O . GLN A 1 72 ? 1.042 -0.701 12.639 1.00 96.44 72 GLN A O 1
ATOM 570 N N . LEU A 1 73 ? -0.676 -0.777 11.171 1.00 97.56 73 LEU A N 1
ATOM 571 C CA . LEU A 1 73 ? 0.059 -1.322 10.032 1.00 97.56 73 LEU A CA 1
ATOM 572 C C . LEU A 1 73 ? -0.205 -0.445 8.811 1.00 97.56 73 LEU A C 1
ATOM 574 O O . LEU A 1 73 ? -1.360 -0.120 8.551 1.00 97.56 73 LEU A O 1
ATOM 578 N N . SER A 1 74 ? 0.831 -0.083 8.051 1.00 97.06 74 SER A N 1
ATOM 579 C CA . SER A 1 74 ? 0.661 0.769 6.870 1.00 97.06 74 SER A CA 1
ATOM 580 C C . SER A 1 74 ? 1.394 0.287 5.618 1.00 97.06 74 SER A C 1
ATOM 582 O O . SER A 1 74 ? 2.454 -0.353 5.676 1.00 97.06 74 SER A O 1
ATOM 584 N N . TRP A 1 75 ? 0.828 0.606 4.453 1.00 97.81 75 TRP A N 1
ATOM 585 C CA . TRP A 1 75 ? 1.445 0.356 3.150 1.00 97.81 75 TRP A CA 1
ATOM 586 C C . TRP A 1 75 ? 1.129 1.479 2.169 1.00 97.81 75 TRP A C 1
ATOM 588 O O . TRP A 1 75 ? 0.006 1.972 2.124 1.00 97.81 75 TRP A O 1
ATOM 598 N N . HIS A 1 76 ? 2.109 1.825 1.335 1.00 97.38 76 HIS A N 1
ATOM 599 C CA . HIS A 1 76 ? 1.884 2.656 0.158 1.00 97.38 76 HIS A CA 1
ATOM 600 C C . HIS A 1 76 ? 1.160 1.862 -0.934 1.00 97.38 76 HIS A C 1
ATOM 602 O O . HIS A 1 76 ? 1.534 0.718 -1.235 1.00 97.38 76 HIS A O 1
ATOM 608 N N . ILE A 1 77 ? 0.150 2.489 -1.527 1.00 97.94 77 ILE A N 1
ATOM 609 C CA . ILE A 1 77 ? -0.704 1.970 -2.594 1.00 97.94 77 ILE A CA 1
ATOM 610 C C . ILE A 1 77 ? -0.488 2.829 -3.840 1.00 97.94 77 ILE A C 1
ATOM 612 O O . ILE A 1 77 ? -0.514 4.058 -3.770 1.00 97.94 77 ILE A O 1
ATOM 616 N N . ALA A 1 78 ? -0.229 2.171 -4.971 1.00 96.12 78 ALA A N 1
ATOM 617 C CA . ALA A 1 78 ? -0.071 2.847 -6.251 1.00 96.12 78 ALA A CA 1
ATOM 618 C C . ALA A 1 78 ? -1.430 3.354 -6.751 1.00 96.12 78 ALA A C 1
ATOM 620 O O . ALA A 1 78 ? -2.448 2.695 -6.545 1.00 96.12 78 ALA A O 1
ATOM 621 N N . GLU A 1 79 ? -1.443 4.469 -7.484 1.00 96.06 79 GLU A N 1
ATOM 622 C CA . GLU A 1 79 ? -2.676 5.066 -8.021 1.00 96.06 79 GLU A CA 1
ATOM 623 C C . GLU A 1 79 ? -3.523 4.065 -8.830 1.00 96.06 79 GLU A C 1
ATOM 625 O O . GLU A 1 79 ? -4.732 3.962 -8.632 1.00 96.06 79 GLU A O 1
ATOM 630 N N . ARG A 1 80 ? -2.878 3.239 -9.665 1.00 96.31 80 ARG A N 1
ATOM 631 C CA . ARG A 1 80 ? -3.525 2.175 -10.461 1.00 96.31 80 ARG A CA 1
ATOM 632 C C . ARG A 1 80 ? -4.291 1.131 -9.633 1.00 96.31 80 ARG A C 1
ATOM 634 O O . ARG A 1 80 ? -5.180 0.477 -10.169 1.00 96.31 80 ARG A O 1
ATOM 641 N N . ASP A 1 81 ? -3.925 0.954 -8.364 1.00 98.06 81 ASP A N 1
ATOM 642 C CA . ASP A 1 81 ? -4.479 -0.067 -7.470 1.00 98.06 81 ASP A CA 1
ATOM 643 C C . ASP A 1 81 ? -5.509 0.529 -6.491 1.00 98.06 81 ASP A C 1
ATOM 645 O O . ASP A 1 81 ? -6.111 -0.205 -5.708 1.00 98.06 81 ASP A O 1
ATOM 649 N N . MET A 1 82 ? -5.766 1.844 -6.547 1.00 97.88 82 MET A N 1
ATOM 650 C CA . MET A 1 82 ? -6.709 2.532 -5.653 1.00 97.88 82 MET A CA 1
ATOM 651 C C . MET A 1 82 ? -8.139 1.988 -5.736 1.00 97.88 82 MET A C 1
ATOM 653 O O . MET A 1 82 ? -8.835 1.961 -4.724 1.00 97.88 82 MET A O 1
ATOM 657 N N . GLY A 1 83 ? -8.560 1.483 -6.901 1.00 97.81 83 GLY A N 1
ATOM 658 C CA . GLY A 1 83 ? -9.875 0.851 -7.073 1.00 97.81 83 GLY A CA 1
ATOM 659 C C . GLY A 1 83 ? -10.083 -0.406 -6.215 1.00 97.81 83 GLY A C 1
ATOM 660 O O . GLY A 1 83 ? -11.213 -0.821 -5.992 1.00 97.81 83 GLY A O 1
ATOM 661 N N . LEU A 1 84 ? -9.015 -1.011 -5.677 1.00 98.50 84 LEU A N 1
ATOM 662 C CA . LEU A 1 84 ? -9.130 -2.134 -4.736 1.00 98.50 84 LEU A CA 1
ATOM 663 C C . LEU A 1 84 ? -9.587 -1.700 -3.335 1.00 98.50 84 LEU A C 1
ATOM 665 O O . LEU A 1 84 ? -9.936 -2.554 -2.523 1.00 98.50 84 LEU A O 1
ATOM 669 N N . PHE A 1 85 ? -9.553 -0.399 -3.043 1.00 98.38 85 PHE A N 1
ATOM 670 C CA . PHE A 1 85 ? -9.795 0.180 -1.722 1.00 98.38 85 PHE A CA 1
ATOM 671 C C . PHE A 1 85 ? -11.059 1.050 -1.683 1.00 98.38 85 PHE A C 1
ATOM 673 O O . PHE A 1 85 ? -11.208 1.859 -0.774 1.00 98.38 85 PHE A O 1
ATOM 680 N N . GLU A 1 86 ? -11.986 0.890 -2.634 1.00 97.44 86 GLU A N 1
ATOM 681 C CA . GLU A 1 86 ? -13.251 1.649 -2.682 1.00 97.44 86 GLU A CA 1
ATOM 682 C C . GLU A 1 86 ? -14.097 1.511 -1.403 1.00 97.44 86 GLU A C 1
ATOM 684 O O . GLU A 1 86 ? -14.871 2.407 -1.072 1.00 97.44 86 GLU A O 1
ATOM 689 N N . HIS A 1 87 ? -13.945 0.406 -0.667 1.00 97.00 87 HIS A N 1
ATOM 690 C CA . HIS A 1 87 ? -14.617 0.156 0.613 1.00 97.00 87 HIS A CA 1
ATOM 691 C C . HIS A 1 87 ? -13.927 0.797 1.822 1.00 97.00 87 HIS A C 1
ATOM 693 O O . HIS A 1 87 ? -14.453 0.703 2.930 1.00 97.00 87 HIS A O 1
ATOM 699 N N . VAL A 1 88 ? -12.742 1.383 1.647 1.00 96.06 88 VAL A N 1
ATOM 700 C CA . VAL A 1 88 ? -11.944 1.940 2.742 1.00 96.06 88 VAL A CA 1
ATOM 701 C C . VAL A 1 88 ? -12.209 3.432 2.878 1.00 96.06 88 VAL A C 1
ATOM 703 O O . VAL A 1 88 ? -12.140 4.189 1.913 1.00 96.06 88 VAL A O 1
ATOM 706 N N . GLU A 1 89 ? -12.474 3.861 4.108 1.00 92.69 89 GLU A N 1
ATOM 707 C CA . GLU A 1 89 ? -12.769 5.258 4.414 1.00 92.69 89 GLU A CA 1
ATOM 708 C C . GLU A 1 89 ? -11.571 6.175 4.091 1.00 92.69 89 GLU A C 1
ATOM 710 O O . GLU A 1 89 ? -10.431 5.875 4.466 1.00 92.69 89 GLU A O 1
ATOM 715 N N . PRO A 1 90 ? -11.787 7.331 3.442 1.00 92.62 90 PRO A N 1
ATOM 716 C CA . PRO A 1 90 ? -10.733 8.317 3.254 1.00 92.62 90 PRO A CA 1
ATOM 717 C C . PRO A 1 90 ? -10.231 8.878 4.589 1.00 92.62 90 PRO A C 1
ATOM 719 O O . PRO A 1 90 ? -11.015 9.142 5.508 1.00 92.62 90 PRO A O 1
ATOM 722 N N . THR A 1 91 ? -8.927 9.149 4.683 1.00 85.69 91 THR A N 1
ATOM 723 C CA . THR A 1 91 ? -8.349 9.826 5.850 1.00 85.69 91 THR A CA 1
ATOM 724 C C . THR A 1 91 ? -9.037 11.173 6.077 1.00 85.69 91 THR A C 1
ATOM 726 O O . THR A 1 91 ? -9.073 12.036 5.200 1.00 85.69 91 THR A O 1
ATOM 729 N N . ASN A 1 92 ? -9.548 11.382 7.289 1.00 77.81 92 ASN A N 1
ATOM 730 C CA . ASN A 1 92 ? -10.172 12.631 7.716 1.00 77.81 92 ASN A CA 1
ATOM 731 C C . ASN A 1 92 ? -9.590 13.106 9.063 1.00 77.81 92 ASN A C 1
ATOM 733 O O . ASN A 1 92 ? -8.713 12.464 9.632 1.00 77.81 92 ASN A O 1
ATOM 737 N N . ARG A 1 93 ? -10.075 14.239 9.595 1.00 62.00 93 ARG A N 1
ATOM 738 C CA . ARG A 1 93 ? -9.572 14.830 10.858 1.00 62.00 93 ARG A CA 1
ATOM 739 C C . ARG A 1 93 ? -9.743 13.942 12.102 1.00 62.00 93 ARG A C 1
ATOM 741 O O . ARG A 1 93 ? -9.141 14.249 13.126 1.00 62.00 93 ARG A O 1
ATOM 748 N N . ILE A 1 94 ? -10.596 12.920 12.044 1.00 60.97 94 ILE A N 1
ATOM 749 C CA . ILE A 1 94 ? -10.905 12.003 13.151 1.00 60.97 94 ILE A CA 1
ATOM 750 C C . ILE A 1 94 ? -10.050 10.728 13.051 1.00 60.97 94 ILE A C 1
ATOM 752 O O . ILE A 1 94 ? -9.744 10.120 14.077 1.00 60.97 94 ILE A O 1
ATOM 756 N N . CYS A 1 95 ? -9.630 10.340 11.842 1.00 64.69 95 CYS A N 1
ATOM 757 C CA . CYS A 1 95 ? -8.698 9.235 11.633 1.00 64.69 95 CYS A CA 1
ATOM 758 C C . CYS A 1 95 ? -7.377 9.525 12.355 1.00 64.69 95 CYS A C 1
ATOM 760 O O . CYS A 1 95 ? -6.803 10.607 12.215 1.00 64.69 95 CYS A O 1
ATOM 762 N N . ARG A 1 96 ? -6.900 8.560 13.150 1.00 65.25 96 ARG A N 1
ATOM 763 C CA . ARG A 1 96 ? -5.614 8.688 13.838 1.00 65.25 96 ARG A CA 1
ATOM 764 C C . ARG A 1 96 ? -4.516 8.764 12.789 1.00 65.25 96 ARG A C 1
ATOM 766 O O . ARG A 1 96 ? -4.366 7.855 11.983 1.00 65.25 96 ARG A O 1
ATOM 773 N N . THR A 1 97 ? -3.745 9.844 12.823 1.00 81.56 97 THR A N 1
ATOM 774 C CA . THR A 1 97 ? -2.542 9.984 12.005 1.00 81.56 97 THR A CA 1
ATOM 775 C C . THR A 1 97 ? -1.581 8.824 12.273 1.00 81.56 97 THR A C 1
ATOM 777 O O . THR A 1 97 ? -1.628 8.209 13.341 1.00 81.56 97 THR A O 1
ATOM 780 N N . TRP A 1 98 ? -0.704 8.549 11.306 1.00 90.56 98 TRP A N 1
ATOM 781 C CA . TRP A 1 98 ? 0.364 7.559 11.425 1.00 90.56 98 TRP A CA 1
ATOM 782 C C . TRP A 1 98 ? 1.098 7.656 12.773 1.00 90.56 98 TRP A C 1
ATOM 784 O O . TRP A 1 98 ? 1.534 8.736 13.177 1.00 90.56 98 TRP A O 1
ATOM 794 N N . ASP A 1 99 ? 1.235 6.521 13.461 1.00 92.88 99 ASP A N 1
ATOM 795 C CA . ASP A 1 99 ? 1.787 6.416 14.819 1.00 92.88 99 ASP A CA 1
ATOM 796 C C . ASP A 1 99 ? 3.329 6.471 14.886 1.00 92.88 99 ASP A C 1
ATOM 798 O O . ASP A 1 99 ? 3.902 6.335 15.966 1.00 92.88 99 ASP A O 1
ATOM 802 N N . GLY A 1 100 ? 4.002 6.679 13.749 1.00 93.69 100 GLY A N 1
ATOM 803 C CA . GLY A 1 100 ? 5.457 6.817 13.662 1.00 93.69 100 GLY A CA 1
ATOM 804 C C . GLY A 1 100 ? 6.235 5.500 13.587 1.00 93.69 100 GLY A C 1
ATOM 805 O O . GLY A 1 100 ? 7.457 5.524 13.724 1.00 93.69 100 GLY A O 1
ATOM 806 N N . HIS A 1 101 ? 5.568 4.359 13.382 1.00 95.88 101 HIS A N 1
ATOM 807 C CA . HIS A 1 101 ? 6.239 3.059 13.331 1.00 95.88 101 HIS A CA 1
ATOM 808 C C . HIS A 1 101 ? 7.204 2.898 12.150 1.00 95.88 101 HIS A C 1
ATOM 810 O O . HIS A 1 101 ? 6.920 3.258 11.010 1.00 95.88 101 HIS A O 1
ATOM 816 N N . THR A 1 102 ? 8.318 2.225 12.390 1.00 96.69 102 THR A N 1
ATOM 817 C CA . THR A 1 102 ? 9.241 1.768 11.348 1.00 96.69 102 THR A CA 1
ATOM 818 C C . THR A 1 102 ? 8.699 0.550 10.590 1.00 96.69 102 THR A C 1
ATOM 820 O O . THR A 1 102 ? 7.802 -0.166 11.045 1.00 96.69 102 THR 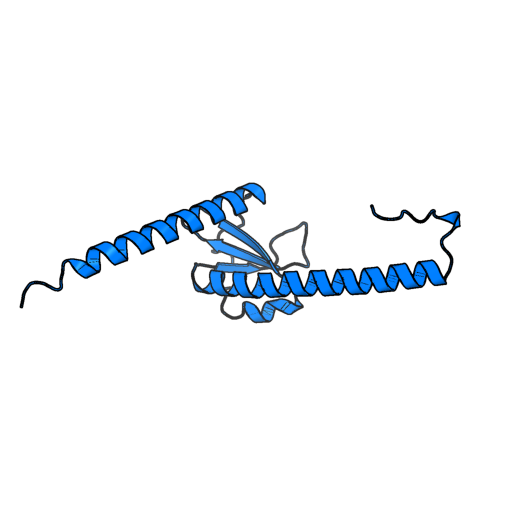A O 1
ATOM 823 N N . THR A 1 103 ? 9.296 0.251 9.434 1.00 95.88 103 THR A N 1
ATOM 824 C CA . THR A 1 103 ? 9.001 -0.974 8.673 1.00 95.88 103 THR A CA 1
ATOM 825 C C . THR A 1 103 ? 9.216 -2.242 9.506 1.00 95.88 103 THR A C 1
ATOM 827 O O . THR A 1 103 ? 8.404 -3.166 9.430 1.00 95.88 103 THR A O 1
ATOM 830 N N . ASP A 1 104 ? 10.268 -2.283 10.327 1.00 97.88 104 ASP A N 1
ATOM 831 C CA . ASP A 1 104 ? 10.578 -3.445 11.164 1.00 97.88 104 ASP A CA 1
ATOM 832 C C . ASP A 1 104 ? 9.540 -3.638 12.273 1.00 97.88 104 ASP A C 1
ATOM 834 O O . ASP A 1 104 ? 9.071 -4.760 12.488 1.00 97.88 104 ASP A O 1
ATOM 838 N N . GLU A 1 105 ? 9.111 -2.550 12.921 1.00 98.25 105 GLU A N 1
ATOM 839 C CA . GLU A 1 105 ? 8.033 -2.577 13.914 1.00 98.25 105 GLU A CA 1
ATOM 840 C C . GLU A 1 105 ? 6.714 -3.035 13.294 1.00 98.25 105 GLU A C 1
ATOM 842 O O . GLU A 1 105 ? 6.073 -3.935 13.839 1.00 98.25 105 GLU A O 1
ATOM 847 N N . LYS A 1 106 ? 6.337 -2.508 12.121 1.00 97.19 106 LYS A N 1
ATOM 848 C CA . LYS A 1 106 ? 5.149 -2.969 11.383 1.00 97.19 106 LYS A CA 1
ATOM 849 C C . LYS A 1 106 ? 5.166 -4.481 11.179 1.00 97.19 106 LYS A C 1
ATOM 851 O O . LYS A 1 106 ? 4.179 -5.159 11.459 1.00 97.19 106 LYS A O 1
ATOM 856 N N . TYR A 1 107 ? 6.275 -5.032 10.690 1.00 97.62 107 TYR A N 1
ATOM 857 C CA . TYR A 1 107 ? 6.348 -6.468 10.427 1.00 97.62 107 TYR A CA 1
ATOM 858 C C . TYR A 1 107 ? 6.456 -7.305 11.705 1.00 97.62 107 TYR A C 1
ATOM 860 O O . TYR A 1 107 ? 5.982 -8.441 11.716 1.00 97.62 107 TYR A O 1
ATOM 868 N N . ALA A 1 108 ? 7.014 -6.769 12.792 1.00 97.81 108 ALA A N 1
ATOM 869 C CA . ALA A 1 108 ? 6.943 -7.412 14.102 1.00 97.81 108 ALA A CA 1
ATOM 870 C C . ALA A 1 108 ? 5.492 -7.505 14.605 1.00 97.81 108 ALA A C 1
ATOM 872 O O . ALA A 1 108 ? 5.069 -8.581 15.030 1.00 97.81 108 ALA A O 1
ATOM 873 N N . ARG A 1 109 ? 4.713 -6.423 14.474 1.00 97.56 109 ARG A N 1
ATOM 874 C CA . ARG A 1 109 ? 3.279 -6.385 14.812 1.00 97.56 109 ARG A CA 1
ATOM 875 C C . ARG A 1 109 ? 2.473 -7.364 13.961 1.00 97.56 109 ARG A C 1
ATOM 877 O O . ARG A 1 109 ? 1.703 -8.147 14.507 1.00 97.56 109 ARG A O 1
ATOM 884 N N . LEU A 1 110 ? 2.704 -7.388 12.645 1.00 96.38 110 LEU A N 1
ATOM 885 C CA . LEU A 1 110 ? 2.032 -8.327 11.742 1.00 96.38 110 LEU A CA 1
ATOM 886 C C . LEU A 1 110 ? 2.315 -9.787 12.125 1.00 96.38 110 LEU A C 1
ATOM 888 O O . LEU A 1 110 ? 1.384 -10.580 12.214 1.00 96.38 110 LEU A O 1
ATOM 892 N N . ARG A 1 111 ? 3.576 -10.139 12.422 1.00 96.06 111 ARG A N 1
ATOM 893 C CA . ARG A 1 111 ? 3.923 -11.492 12.896 1.00 96.06 111 ARG A CA 1
ATOM 894 C C . ARG A 1 111 ? 3.236 -11.840 14.216 1.00 96.06 111 ARG A C 1
ATOM 896 O O . ARG A 1 111 ? 2.791 -12.973 14.374 1.00 96.06 111 ARG A O 1
ATOM 903 N N . ALA A 1 112 ? 3.138 -10.885 15.144 1.00 94.06 112 ALA A N 1
ATOM 904 C CA . ALA A 1 112 ? 2.431 -11.088 16.406 1.00 94.06 112 ALA A CA 1
ATOM 905 C C . ALA A 1 112 ? 0.935 -11.367 16.180 1.00 94.06 112 ALA A C 1
ATOM 907 O O . ALA A 1 112 ? 0.399 -12.291 16.785 1.00 94.06 112 ALA A O 1
ATOM 908 N N . LEU A 1 113 ? 0.280 -10.641 15.265 1.00 93.44 113 LEU A N 1
ATOM 909 C CA . LEU A 1 113 ? -1.113 -10.911 14.883 1.00 93.44 113 LEU A CA 1
ATOM 910 C C . LEU A 1 113 ? -1.275 -12.306 14.275 1.00 93.44 113 LEU A C 1
ATOM 912 O O . LEU A 1 113 ? -2.151 -13.051 14.704 1.00 93.44 113 LEU A O 1
ATOM 916 N N . THR A 1 114 ? -0.409 -12.690 13.330 1.00 93.06 114 THR A N 1
ATOM 917 C CA . THR A 1 114 ? -0.452 -14.025 12.712 1.00 93.06 114 THR A CA 1
ATOM 918 C C . THR A 1 114 ? -0.332 -15.138 13.754 1.00 93.06 114 THR A C 1
ATOM 920 O O . THR A 1 114 ? -1.076 -16.115 13.691 1.00 93.06 114 THR A O 1
ATOM 923 N N . ALA A 1 115 ? 0.571 -14.989 14.727 1.00 91.19 115 ALA A N 1
ATOM 924 C CA . ALA A 1 115 ? 0.736 -15.966 15.800 1.00 91.19 115 ALA A CA 1
ATOM 925 C C . ALA A 1 115 ? -0.512 -16.055 16.697 1.00 91.19 115 ALA A C 1
ATOM 927 O O . ALA A 1 115 ? -0.967 -17.155 17.005 1.00 91.19 115 ALA A O 1
ATOM 928 N N . SER A 1 116 ? -1.097 -14.917 17.074 1.00 86.19 116 SER A N 1
ATOM 929 C CA . SER A 1 116 ? -2.281 -14.881 17.941 1.00 86.19 116 SER A CA 1
ATOM 930 C C . SER A 1 116 ? -3.534 -15.448 17.265 1.00 86.19 116 SER A C 1
ATOM 932 O O . SER A 1 116 ? -4.246 -16.242 17.877 1.00 86.19 116 SER A O 1
ATOM 934 N N . SER A 1 117 ? -3.786 -15.121 15.993 1.00 79.25 117 SER A N 1
ATOM 935 C CA . SER A 1 117 ? -4.955 -15.634 15.258 1.00 79.25 117 SER A CA 1
ATOM 936 C C . SER A 1 117 ? -4.902 -17.149 15.017 1.00 79.25 117 SER A C 1
ATOM 938 O O . SER A 1 117 ? -5.943 -17.804 14.920 1.00 79.25 117 SER A O 1
ATOM 940 N N . HIS A 1 118 ? -3.697 -17.724 14.946 1.00 67.69 118 HIS A N 1
ATOM 941 C CA . HIS A 1 118 ? -3.518 -19.174 14.871 1.00 67.69 118 HIS A CA 1
ATOM 942 C C . HIS A 1 118 ? -3.938 -19.859 16.182 1.00 67.69 118 HIS A C 1
ATOM 944 O O . HIS A 1 118 ? -4.696 -20.826 16.150 1.00 67.69 118 HIS A O 1
ATOM 950 N N . LEU A 1 119 ? -3.546 -19.297 17.330 1.00 59.59 119 LEU A N 1
ATOM 951 C CA . LEU A 1 119 ? -3.849 -19.855 18.653 1.00 59.59 119 LEU A CA 1
ATOM 952 C C . LEU A 1 119 ? -5.349 -19.827 18.992 1.00 59.59 119 LEU A C 1
ATOM 954 O O . LEU A 1 119 ? -5.864 -20.777 19.585 1.00 59.59 119 LEU A O 1
ATOM 958 N N . GLU A 1 120 ? -6.067 -18.775 18.587 1.00 60.25 120 GLU A N 1
ATOM 959 C CA . GLU A 1 120 ? -7.528 -18.678 18.753 1.00 60.25 120 GLU A CA 1
ATOM 960 C C . GLU A 1 120 ? -8.296 -19.691 17.889 1.00 60.25 120 GLU A C 1
ATOM 962 O O . GLU A 1 120 ? -9.433 -20.051 18.199 1.00 60.25 120 GLU A O 1
ATOM 967 N N . SER A 1 121 ? -7.687 -20.149 16.794 1.00 57.06 121 SER A N 1
ATOM 968 C CA . SER A 1 121 ? -8.287 -21.128 15.886 1.00 57.06 121 SER A CA 1
ATOM 969 C C . SER A 1 121 ? -8.120 -22.560 16.395 1.00 57.06 121 SER A C 1
ATOM 971 O O . SER A 1 121 ? -9.058 -23.346 16.275 1.00 57.06 121 SER A O 1
ATOM 973 N N . ASP A 1 122 ? -6.999 -22.866 17.051 1.00 55.97 122 ASP A N 1
ATOM 974 C CA . ASP A 1 122 ? -6.750 -24.185 17.645 1.00 55.97 122 ASP A CA 1
ATOM 975 C C . ASP A 1 122 ? -7.642 -24.446 18.876 1.00 55.97 122 ASP A C 1
ATOM 977 O O . ASP A 1 122 ? -8.178 -25.542 19.032 1.00 55.97 122 ASP A O 1
ATOM 981 N N . HIS A 1 123 ? -7.920 -23.421 19.695 1.00 50.59 123 HIS A N 1
ATOM 982 C CA . HIS A 1 12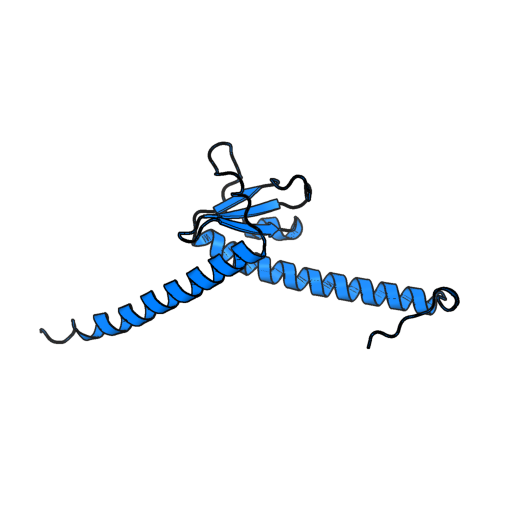3 ? -8.813 -23.544 20.864 1.00 50.59 123 HIS A CA 1
ATOM 983 C C . HIS A 1 123 ? -10.299 -23.708 20.498 1.00 50.59 123 HIS A C 1
ATOM 985 O O . HIS A 1 123 ? -11.095 -24.202 21.300 1.00 50.59 123 HIS A O 1
ATOM 991 N N . ARG A 1 124 ? -10.709 -23.289 19.295 1.00 47.62 124 ARG A N 1
ATOM 992 C CA . ARG A 1 124 ? -12.092 -23.447 18.817 1.00 47.62 124 ARG A CA 1
ATOM 993 C C . ARG A 1 124 ? -12.394 -24.895 18.415 1.00 47.62 124 ARG A C 1
ATOM 995 O O . ARG A 1 124 ? -13.506 -25.354 18.649 1.00 47.62 124 ARG A O 1
ATOM 1002 N N . CYS A 1 125 ? -11.399 -25.636 17.924 1.00 46.81 125 CYS A N 1
ATOM 1003 C CA . CYS A 1 125 ? -11.534 -27.061 17.607 1.00 46.81 125 CYS A CA 1
ATOM 1004 C C . CYS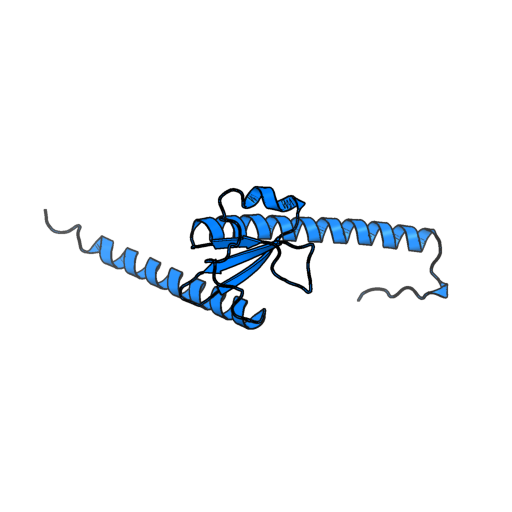 A 1 125 ? -11.700 -27.946 18.857 1.00 46.81 125 CYS A C 1
ATOM 1006 O O . CYS A 1 125 ? -12.386 -28.963 18.794 1.00 46.81 125 CYS A O 1
ATOM 1008 N N . GLU A 1 126 ? -11.112 -27.572 19.998 1.00 48.97 126 GLU A N 1
ATOM 1009 C CA . GLU A 1 126 ? -11.234 -28.351 21.243 1.00 48.97 126 GLU A CA 1
ATOM 1010 C C . GLU A 1 126 ? -12.606 -28.179 21.918 1.00 48.97 126 GLU A C 1
ATOM 1012 O O . GLU A 1 126 ? -13.135 -29.127 22.500 1.00 48.97 126 GLU A O 1
ATOM 1017 N N . ASN A 1 127 ? -13.226 -27.001 21.795 1.00 49.34 127 ASN A N 1
ATOM 1018 C CA . ASN A 1 127 ? -14.501 -26.701 22.457 1.00 49.34 127 ASN A CA 1
ATOM 1019 C C . ASN A 1 127 ? -15.746 -27.203 21.704 1.00 49.34 127 ASN A C 1
ATOM 1021 O O . ASN A 1 127 ? -16.782 -27.406 22.333 1.00 49.34 127 ASN A O 1
ATOM 1025 N N . GLU A 1 128 ? -15.669 -27.464 20.396 1.00 50.47 128 GLU A N 1
ATOM 1026 C CA . GLU A 1 128 ? -16.799 -28.027 19.632 1.00 50.47 128 GLU A CA 1
ATOM 1027 C C . GLU A 1 128 ? -16.981 -29.547 19.842 1.00 50.47 128 GLU A C 1
ATOM 1029 O O . GLU A 1 128 ? -18.033 -30.094 19.516 1.00 50.47 128 GLU A O 1
ATOM 1034 N N . GLY A 1 129 ? -16.004 -30.238 20.445 1.00 48.38 129 GLY A N 1
ATOM 1035 C CA . GLY A 1 129 ? -16.087 -31.671 20.768 1.00 48.38 129 GLY A CA 1
ATOM 1036 C C . GLY A 1 129 ? -16.752 -32.007 22.110 1.00 48.38 129 GLY A C 1
ATOM 1037 O O . GLY A 1 129 ? -17.042 -33.176 22.368 1.00 48.38 129 GLY A O 1
ATOM 1038 N N . ALA A 1 130 ? -16.994 -31.017 22.976 1.00 52.66 130 ALA A N 1
ATOM 1039 C CA . ALA A 1 130 ? -17.541 -31.239 24.319 1.00 52.66 130 ALA A CA 1
ATOM 1040 C C . ALA A 1 130 ? -19.075 -31.116 24.398 1.00 52.66 130 ALA A C 1
ATOM 1042 O O . ALA A 1 130 ? -19.673 -31.626 25.345 1.00 52.66 130 ALA A O 1
ATOM 1043 N N . ASP A 1 131 ? -19.721 -30.497 23.404 1.00 49.03 131 ASP A N 1
ATOM 1044 C CA . ASP A 1 131 ? -21.158 -30.170 23.450 1.00 49.03 131 ASP A CA 1
ATOM 1045 C C . ASP A 1 131 ? -22.054 -31.183 22.697 1.00 49.03 131 ASP A C 1
ATOM 1047 O O . ASP A 1 131 ? -23.271 -31.030 22.613 1.00 49.03 131 ASP A O 1
ATOM 1051 N N . SER A 1 132 ? -21.474 -32.265 22.159 1.00 52.28 132 SER A N 1
ATOM 1052 C CA . SER A 1 132 ? -22.204 -33.287 21.388 1.00 52.28 132 SER A CA 1
ATOM 1053 C C . SER A 1 132 ? -22.556 -34.567 22.164 1.00 52.28 132 SER A C 1
ATOM 1055 O O . SER A 1 132 ? -23.086 -35.504 21.569 1.00 52.28 132 SER A O 1
ATOM 1057 N N . VAL A 1 133 ? -22.303 -34.640 23.479 1.00 52.00 133 VAL A N 1
ATOM 1058 C CA . VAL A 1 133 ? -22.666 -35.799 24.326 1.00 52.00 133 VAL A CA 1
ATOM 1059 C C . VAL A 1 133 ? -23.616 -35.367 25.444 1.00 52.00 133 VAL A C 1
ATOM 1061 O O . VAL A 1 133 ? -23.288 -35.418 26.623 1.00 52.00 133 VAL A O 1
ATOM 1064 N N . SER A 1 134 ? -24.805 -34.895 25.074 1.00 49.59 134 SER A N 1
ATOM 1065 C CA . SER A 1 134 ? -25.967 -34.790 25.972 1.00 49.59 134 SER A CA 1
ATOM 1066 C C . SER A 1 134 ? -27.251 -34.616 25.157 1.00 49.59 134 SER A C 1
ATOM 1068 O O . SER A 1 134 ? -27.827 -33.531 25.119 1.00 49.59 134 SER A O 1
ATOM 1070 N N . ARG A 1 135 ? -27.700 -35.686 24.491 1.00 42.22 135 ARG A N 1
ATOM 1071 C CA . ARG A 1 135 ? -29.105 -35.898 24.106 1.00 42.22 135 ARG A CA 1
ATOM 1072 C C . ARG A 1 135 ? -29.443 -37.378 24.129 1.00 42.22 135 ARG A C 1
ATOM 1074 O O . ARG A 1 135 ? -28.580 -38.170 23.695 1.00 42.22 135 ARG A O 1
#

pLDDT: mean 86.41, std 16.3, range [40.22, 98.69]

Foldseek 3Di:
DPDDDDPVNDDPVNVVVVVVVVVVVVVVVVVVLLVVLLVVLVVCVVFQKEKAQQDPVCNQWIKIWGQDPLGIAIDTHHPVNCVSNPVHHYDDPVPDHDPPDDPVSNVVSVVVVVVVVVVVVVVVVVVVVPPPPDD

Radius of gyration: 22.14 Å; chains: 1; bounding box: 62×51×54 Å